Protein AF-B6W9I0-F1 (afdb_monomer)

Secondary structure (DSSP, 8-state):
-EEEEEEETTEEEES--TT----TTPEEEEE--HHHHHHHHHHHHTT-

Nearest PDB structures (foldseek):
  4xtt-assembly1_B  TM=8.383E-01  e=1.377E-01  Staphylococcus aureus 08BA02176
  7b5u-assembly1_B  TM=8.172E-01  e=2.739E-01  Streptococcus agalactiae
  7b5u-assembly1_A  TM=8.111E-01  e=3.606E-01  Streptococcus agalactiae
  4j91-assembly1_A-2  TM=8.121E-01  e=3.863E-01  Bacillus subtilis subsp. subtilis str. 168
  6s2j-assembly1_A  TM=8.191E-01  e=6.696E-01  Bacillus subtilis subsp. subtilis str. 168

Radius of gyration: 11.78 Å; Cα contacts (8 Å, |Δi|>4): 47; chains: 1; bounding box: 26×16×29 Å

InterPro domains:
  IPR006037 Regulator of K+ conductance, C-terminal [PF02080] (2-43)
  IPR006037 Regulator of K+ conductance, C-terminal [PS51202] (1-46)
  IPR036721 Regulator of K+ conductance, C-terminal domain superfamily [G3DSA:3.30.70.1450] (1-46)
  IPR036721 Regulator of K+ conductance, C-terminal domain superfamily [SSF116726] (2-44)

Solvent-accessible surface area (backbone atoms only — not comparable to full-atom values): 3113 Å² total; per-residue (Å²): 114,44,78,49,28,40,34,52,98,89,44,78,46,68,65,66,61,95,82,66,73,94,58,88,88,52,47,76,40,72,49,65,56,70,70,57,49,52,54,49,52,60,60,55,61,76,76,113

Sequence (48 aa):
MMVIAYKRDGELVINPDANWKIEKDDTLVLLGDSENSEKLQKEVDKYK

Mean predicted aligned error: 3.24 Å

Foldseek 3Di:
DDFQWKDDPNDIDGPDDPPDDDDPPIDTDDDDDPVVVVVVVVVVVVVD

Organism: NCBI:txid561177

Structure (mmCIF, N/CA/C/O backbone):
data_AF-B6W9I0-F1
#
_entry.id   AF-B6W9I0-F1
#
loop_
_atom_site.group_PDB
_atom_site.id
_atom_site.type_symbol
_atom_site.label_atom_id
_atom_site.label_alt_id
_atom_site.label_comp_id
_atom_site.label_asym_id
_atom_site.label_entity_id
_atom_site.label_seq_id
_atom_site.pdbx_PDB_ins_code
_atom_site.Cartn_x
_atom_site.Cartn_y
_atom_site.Cartn_z
_atom_site.occupancy
_atom_site.B_iso_or_equiv
_atom_site.auth_seq_id
_atom_site.auth_comp_id
_atom_site.auth_asym_id
_atom_site.auth_atom_id
_atom_site.pdbx_PDB_model_num
ATOM 1 N N . MET A 1 1 ? 7.343 2.779 7.218 1.00 82.38 1 MET A N 1
ATOM 2 C CA . MET A 1 1 ? 6.554 1.927 6.302 1.00 82.38 1 MET A CA 1
ATOM 3 C C . MET A 1 1 ? 6.909 2.296 4.869 1.00 82.38 1 MET A C 1
ATOM 5 O O . MET A 1 1 ? 7.112 3.476 4.613 1.00 82.38 1 MET A O 1
ATOM 9 N N . MET A 1 2 ? 7.051 1.321 3.975 1.00 88.44 2 MET A N 1
ATOM 10 C CA . MET A 1 2 ? 7.581 1.493 2.616 1.00 88.44 2 MET A CA 1
ATOM 11 C C . MET A 1 2 ? 6.703 0.746 1.611 1.00 88.44 2 MET A C 1
ATOM 13 O O . MET A 1 2 ? 6.340 -0.398 1.874 1.00 88.44 2 MET A O 1
ATOM 17 N N . VAL A 1 3 ? 6.379 1.362 0.470 1.00 91.81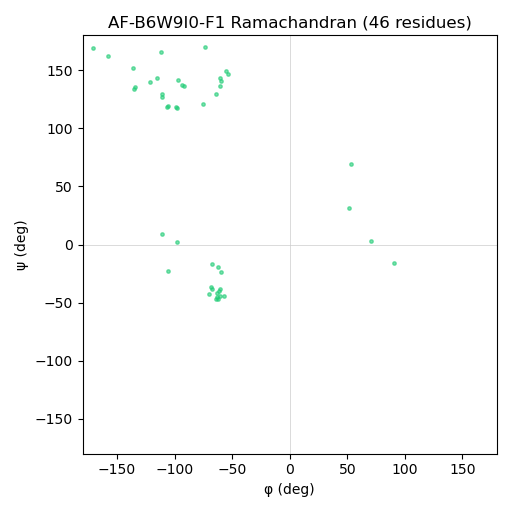 3 VAL A N 1
ATOM 18 C CA . VAL A 1 3 ? 5.717 0.668 -0.650 1.00 91.81 3 VAL A CA 1
ATOM 19 C C . VAL A 1 3 ? 6.750 -0.204 -1.348 1.00 91.81 3 VAL A C 1
ATOM 21 O O . VAL A 1 3 ? 7.763 0.303 -1.820 1.00 91.81 3 VAL A O 1
ATOM 24 N N . ILE A 1 4 ? 6.498 -1.509 -1.398 1.00 94.25 4 ILE A N 1
ATOM 25 C CA . ILE A 1 4 ? 7.387 -2.478 -2.056 1.00 94.25 4 ILE A CA 1
ATOM 26 C C . ILE A 1 4 ? 6.826 -2.963 -3.392 1.00 94.25 4 ILE A C 1
ATOM 28 O O . ILE A 1 4 ? 7.578 -3.410 -4.256 1.00 94.25 4 ILE A O 1
ATOM 32 N N . ALA A 1 5 ? 5.510 -2.867 -3.569 1.00 95.94 5 ALA A N 1
ATOM 33 C CA . ALA A 1 5 ? 4.831 -3.198 -4.809 1.00 95.94 5 ALA A CA 1
ATOM 34 C C . ALA A 1 5 ? 3.470 -2.500 -4.881 1.00 95.94 5 ALA A C 1
ATOM 36 O O . ALA A 1 5 ? 2.907 -2.095 -3.859 1.00 95.94 5 ALA A O 1
ATOM 37 N N . TYR A 1 6 ? 2.922 -2.415 -6.085 1.00 96.44 6 TYR A N 1
ATOM 38 C CA . TYR A 1 6 ? 1.530 -2.052 -6.310 1.00 96.44 6 TYR A CA 1
ATOM 39 C C . TYR A 1 6 ? 0.918 -2.972 -7.363 1.00 96.44 6 TYR A C 1
ATOM 41 O O . TYR A 1 6 ? 1.621 -3.507 -8.223 1.00 96.44 6 TYR A O 1
ATOM 49 N N . LYS A 1 7 ? -0.394 -3.175 -7.274 1.00 96.94 7 LYS A N 1
ATOM 50 C CA . LYS A 1 7 ? -1.176 -3.871 -8.287 1.00 96.94 7 LYS A CA 1
ATOM 51 C C . LYS A 1 7 ? -2.097 -2.881 -8.987 1.00 96.94 7 LYS A C 1
ATOM 53 O O . LYS A 1 7 ? -2.888 -2.223 -8.310 1.00 96.94 7 LYS A O 1
ATOM 58 N N . ARG A 1 8 ? -2.019 -2.849 -10.317 1.00 96.12 8 ARG A N 1
ATOM 59 C CA . ARG A 1 8 ? -2.851 -2.029 -11.206 1.00 96.12 8 ARG A CA 1
ATOM 60 C C . ARG A 1 8 ? -3.315 -2.879 -12.378 1.00 96.12 8 ARG A C 1
ATOM 62 O O . ARG A 1 8 ? -2.530 -3.651 -12.913 1.00 96.12 8 ARG A O 1
ATOM 69 N N . ASP A 1 9 ? -4.599 -2.799 -12.719 1.00 94.56 9 ASP A N 1
ATOM 70 C CA . ASP A 1 9 ? -5.186 -3.517 -13.864 1.00 94.56 9 ASP A CA 1
ATOM 71 C C . ASP A 1 9 ? -4.882 -5.028 -13.906 1.00 94.56 9 ASP A C 1
ATOM 73 O O . ASP A 1 9 ? -4.794 -5.651 -14.959 1.00 94.56 9 ASP A O 1
ATOM 77 N N . GLY A 1 10 ? -4.732 -5.649 -12.731 1.00 94.19 10 GLY A N 1
ATOM 78 C CA . GLY A 1 10 ? -4.411 -7.073 -12.610 1.00 94.19 10 GLY A CA 1
ATOM 79 C C . GLY A 1 10 ? -2.915 -7.393 -12.550 1.00 94.19 10 GLY A C 1
ATOM 80 O O . GLY A 1 10 ? -2.571 -8.475 -12.071 1.00 94.19 10 GLY A O 1
ATOM 81 N N . GLU A 1 11 ? -2.041 -6.461 -12.922 1.00 96.31 11 GLU A N 1
ATOM 82 C CA . GLU A 1 11 ? -0.590 -6.637 -12.939 1.00 96.31 11 GLU A CA 1
ATOM 83 C C . GLU A 1 11 ? 0.054 -6.194 -11.626 1.00 96.31 11 GLU A C 1
ATOM 85 O O . GLU A 1 11 ? -0.289 -5.152 -11.071 1.00 96.31 11 GLU A O 1
ATOM 90 N N . LEU A 1 12 ? 0.994 -6.997 -11.121 1.00 96.00 12 LEU A N 1
ATOM 91 C CA . LEU A 1 12 ? 1.781 -6.681 -9.931 1.00 96.00 12 LEU A CA 1
ATOM 92 C C . LEU A 1 12 ? 3.144 -6.126 -10.351 1.00 96.00 12 LEU A C 1
ATOM 94 O O . LEU A 1 12 ? 3.944 -6.843 -10.951 1.00 96.00 12 LEU A O 1
ATOM 98 N N . VAL A 1 13 ? 3.434 -4.886 -9.966 1.00 96.19 13 VAL A N 1
ATOM 99 C CA . VAL A 1 13 ? 4.726 -4.233 -10.198 1.00 96.19 13 VAL A CA 1
ATOM 100 C C . VAL A 1 13 ? 5.492 -4.160 -8.882 1.00 96.19 13 VAL A C 1
ATOM 102 O O . VAL A 1 13 ? 5.042 -3.537 -7.920 1.00 96.19 13 VAL A O 1
ATOM 105 N N . ILE A 1 14 ? 6.655 -4.810 -8.838 1.00 95.44 14 ILE A N 1
ATOM 106 C CA . ILE A 1 14 ? 7.552 -4.855 -7.675 1.00 95.44 14 ILE A CA 1
ATOM 107 C C . ILE A 1 14 ? 8.649 -3.805 -7.852 1.00 95.44 14 ILE A C 1
ATOM 109 O O . ILE A 1 14 ? 9.154 -3.644 -8.960 1.00 95.44 14 ILE A O 1
ATOM 113 N N . ASN A 1 15 ? 9.045 -3.136 -6.763 1.00 92.94 15 ASN A N 1
ATOM 114 C CA . ASN A 1 15 ? 9.999 -2.022 -6.765 1.00 92.94 15 ASN A CA 1
ATOM 115 C C . ASN A 1 15 ? 9.578 -0.918 -7.751 1.00 92.94 15 ASN A C 1
ATOM 117 O O . ASN A 1 15 ? 10.224 -0.74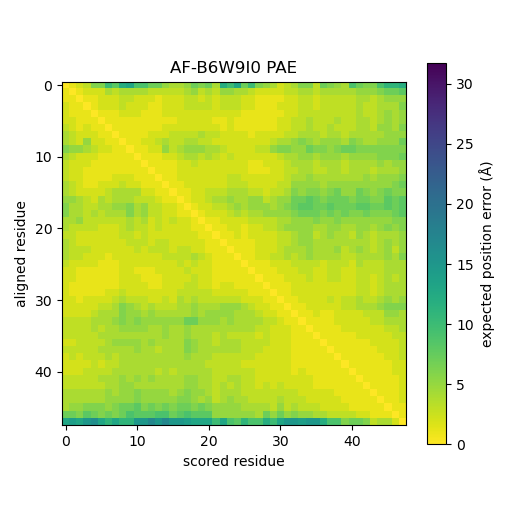2 -8.787 1.00 92.94 15 ASN A O 1
ATOM 121 N N . PRO A 1 16 ? 8.479 -0.195 -7.453 1.00 90.19 16 PRO A N 1
ATOM 122 C CA . PRO A 1 16 ? 8.027 0.909 -8.292 1.00 90.19 16 PRO A CA 1
ATOM 123 C C . PRO A 1 16 ? 9.143 1.930 -8.538 1.00 90.19 16 PRO 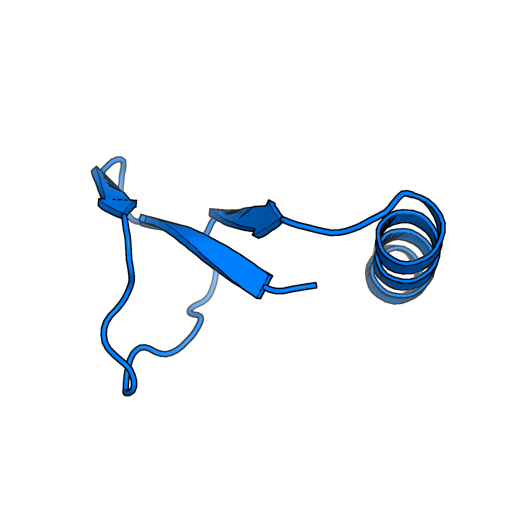A C 1
ATOM 125 O O . PRO A 1 16 ? 9.977 2.178 -7.664 1.00 90.19 16 PRO A O 1
ATOM 128 N N . ASP A 1 17 ? 9.124 2.545 -9.722 1.00 92.06 17 ASP A N 1
ATOM 129 C CA . ASP A 1 17 ? 10.019 3.657 -10.050 1.00 92.06 17 ASP A CA 1
ATOM 130 C C . ASP A 1 17 ? 9.881 4.796 -9.026 1.00 92.06 17 ASP A C 1
ATOM 132 O O . ASP A 1 17 ? 8.798 5.038 -8.491 1.00 92.06 17 ASP A O 1
ATOM 136 N N . ALA A 1 18 ? 10.962 5.541 -8.786 1.00 87.31 18 ALA A N 1
ATOM 137 C CA . ALA A 1 18 ? 10.964 6.651 -7.832 1.00 87.31 18 ALA A CA 1
ATOM 138 C C . ALA A 1 18 ? 9.944 7.759 -8.172 1.00 87.31 18 ALA A C 1
ATOM 140 O O . ALA A 1 18 ? 9.523 8.495 -7.280 1.00 87.31 18 ALA A O 1
ATOM 141 N N . ASN A 1 19 ? 9.538 7.878 -9.440 1.00 91.12 19 ASN A N 1
ATOM 142 C CA . ASN A 1 19 ? 8.555 8.855 -9.909 1.00 91.12 19 ASN A CA 1
ATOM 143 C C . ASN A 1 19 ? 7.138 8.281 -10.036 1.00 91.12 19 ASN A C 1
ATOM 145 O O . ASN A 1 19 ? 6.234 8.993 -10.488 1.00 91.12 19 ASN A O 1
ATOM 149 N N . TRP A 1 20 ? 6.933 7.010 -9.682 1.00 91.94 20 TRP A N 1
ATOM 150 C CA . TRP A 1 20 ? 5.609 6.404 -9.697 1.00 91.94 20 TRP A CA 1
ATOM 151 C C . TRP A 1 20 ? 4.665 7.142 -8.739 1.00 91.94 20 TRP A C 1
ATOM 153 O O . TRP A 1 20 ? 5.050 7.603 -7.661 1.00 91.94 20 TRP A O 1
ATOM 163 N N . LYS A 1 21 ? 3.403 7.255 -9.155 1.00 94.25 21 LYS A N 1
ATOM 164 C CA . LYS A 1 21 ? 2.340 7.898 -8.390 1.00 94.25 21 LYS A CA 1
ATOM 165 C C . LYS A 1 21 ? 1.217 6.906 -8.146 1.00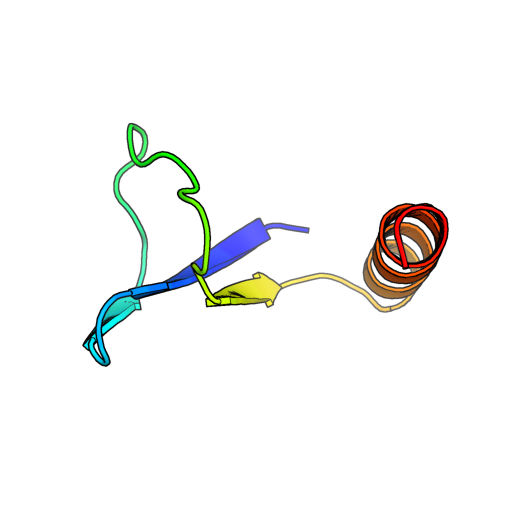 94.25 21 LYS A C 1
ATOM 167 O O . LYS A 1 21 ? 0.835 6.161 -9.048 1.00 94.25 21 LYS A O 1
ATOM 172 N N . ILE A 1 22 ? 0.673 6.969 -6.935 1.00 93.25 22 ILE A N 1
ATOM 173 C CA . ILE A 1 22 ? -0.537 6.244 -6.556 1.00 93.25 22 ILE A CA 1
ATOM 174 C C . ILE A 1 22 ? -1.692 6.774 -7.403 1.00 93.25 22 ILE A C 1
ATOM 176 O O . ILE A 1 22 ? -1.914 7.987 -7.470 1.00 93.25 22 ILE A O 1
ATOM 180 N N . GLU A 1 23 ? -2.432 5.865 -8.020 1.00 95.12 23 GLU A N 1
ATOM 181 C CA . GLU A 1 23 ? -3.660 6.163 -8.744 1.00 95.12 23 GLU A CA 1
ATOM 182 C C . GLU A 1 23 ? -4.870 5.570 -8.027 1.00 95.12 23 GLU A C 1
ATOM 184 O O . GLU A 1 23 ? -4.761 4.769 -7.094 1.00 95.12 23 GLU A O 1
ATOM 189 N N . LYS A 1 24 ? -6.056 6.023 -8.438 1.00 93.25 24 LYS A N 1
ATOM 190 C CA . LYS A 1 24 ? -7.303 5.477 -7.918 1.00 93.25 24 LYS A CA 1
ATOM 191 C C . LYS A 1 24 ? -7.362 3.979 -8.237 1.00 93.25 24 LYS A C 1
ATOM 193 O O . LYS A 1 24 ? -6.969 3.570 -9.322 1.00 93.25 24 LYS A O 1
ATOM 198 N N . ASP A 1 25 ? -7.872 3.200 -7.287 1.00 93.56 25 ASP A N 1
ATOM 199 C CA . ASP A 1 25 ? -8.072 1.749 -7.394 1.00 93.56 25 ASP A CA 1
ATOM 200 C C . ASP A 1 25 ? -6.776 0.903 -7.386 1.00 93.56 25 ASP A C 1
ATOM 202 O O . ASP A 1 25 ? -6.845 -0.329 -7.408 1.00 93.56 25 ASP A O 1
ATOM 206 N N . ASP A 1 26 ? -5.601 1.528 -7.232 1.00 94.69 26 ASP A N 1
ATOM 207 C CA . ASP A 1 26 ? -4.358 0.806 -6.952 1.00 94.69 26 ASP A CA 1
ATOM 208 C C . ASP A 1 26 ? -4.458 0.028 -5.633 1.00 94.69 26 ASP A C 1
ATOM 210 O O . ASP A 1 26 ? -4.871 0.548 -4.592 1.00 94.69 26 ASP A O 1
ATOM 214 N N . THR A 1 27 ? -3.979 -1.216 -5.640 1.00 95.62 27 THR A N 1
ATOM 215 C CA . THR A 1 27 ? -3.721 -1.956 -4.398 1.00 95.62 27 THR A CA 1
ATOM 216 C C . THR A 1 27 ? -2.244 -1.858 -4.050 1.00 95.62 27 THR A C 1
ATOM 218 O O . THR A 1 27 ? -1.396 -2.341 -4.798 1.00 95.62 27 THR A O 1
ATOM 221 N N . LEU A 1 28 ? -1.924 -1.259 -2.903 1.00 94.94 28 LEU A N 1
ATOM 222 C CA . LEU A 1 28 ? -0.543 -1.088 -2.450 1.00 94.94 28 LEU A CA 1
ATOM 223 C C . LEU A 1 28 ? -0.109 -2.229 -1.532 1.00 94.94 28 LEU A C 1
ATOM 225 O O . LEU A 1 28 ? -0.840 -2.619 -0.622 1.00 94.94 28 LEU A O 1
ATOM 229 N N . VAL A 1 29 ? 1.114 -2.717 -1.731 1.00 94.50 29 VAL A N 1
ATOM 230 C CA . VAL A 1 29 ? 1.778 -3.657 -0.825 1.00 94.50 29 VAL A CA 1
ATOM 231 C C . VAL A 1 29 ? 2.852 -2.898 -0.056 1.00 94.50 29 VAL A C 1
ATOM 233 O O . VAL A 1 29 ? 3.786 -2.335 -0.636 1.00 94.50 29 VAL A O 1
ATOM 236 N N . LEU A 1 30 ? 2.706 -2.881 1.265 1.00 93.56 30 LEU A N 1
ATOM 237 C CA . LEU A 1 30 ? 3.530 -2.104 2.182 1.00 93.56 30 LEU A CA 1
ATOM 238 C C . LEU A 1 30 ? 4.332 -3.028 3.101 1.00 93.56 30 LEU A C 1
ATOM 240 O O . LEU A 1 30 ? 3.822 -4.042 3.569 1.00 93.56 30 LEU A O 1
ATOM 244 N N . LEU A 1 31 ? 5.564 -2.633 3.414 1.00 93.06 31 LEU A N 1
ATOM 245 C CA . LEU A 1 31 ? 6.391 -3.240 4.453 1.00 93.06 31 LEU A CA 1
ATOM 246 C C . LEU A 1 31 ? 6.565 -2.256 5.618 1.00 93.06 31 LEU A C 1
ATOM 248 O O . LEU A 1 31 ? 6.940 -1.094 5.425 1.00 93.06 31 LEU A O 1
ATOM 252 N N . GLY A 1 32 ? 6.314 -2.711 6.839 1.00 91.88 32 GLY A N 1
ATOM 253 C CA . GLY A 1 32 ? 6.478 -1.928 8.061 1.00 91.88 32 GLY A CA 1
ATOM 254 C C . GLY A 1 32 ? 6.331 -2.794 9.307 1.00 91.88 32 GLY A C 1
ATOM 255 O O . GLY A 1 32 ? 5.928 -3.951 9.215 1.00 91.88 32 GLY A O 1
ATOM 256 N N . ASP A 1 33 ? 6.675 -2.231 10.462 1.00 96.00 33 ASP A N 1
ATOM 257 C CA . ASP A 1 33 ? 6.377 -2.836 11.762 1.00 96.00 33 ASP A CA 1
ATOM 258 C C . ASP A 1 33 ? 4.881 -2.727 12.118 1.00 96.00 33 ASP A C 1
ATOM 260 O O . ASP A 1 33 ? 4.096 -2.036 11.456 1.00 96.00 33 ASP A O 1
ATOM 264 N N . SER A 1 34 ? 4.485 -3.432 13.179 1.00 94.06 34 SER A N 1
ATOM 265 C CA . SER A 1 34 ? 3.103 -3.471 13.659 1.00 94.06 34 SER A CA 1
ATOM 266 C C . SER A 1 34 ? 2.587 -2.097 14.088 1.00 94.06 34 SER A C 1
ATOM 268 O O . SER A 1 34 ? 1.455 -1.751 13.765 1.00 94.06 34 SER A O 1
ATOM 270 N N . GLU A 1 35 ? 3.414 -1.285 14.752 1.00 94.94 35 GLU A N 1
ATOM 271 C CA . GLU A 1 35 ? 3.013 0.042 15.233 1.00 94.94 35 GLU A CA 1
ATOM 272 C C . GLU A 1 35 ? 2.660 0.981 14.068 1.00 94.94 35 GLU A C 1
ATOM 274 O O . GLU A 1 35 ? 1.632 1.661 14.083 1.00 94.94 35 GLU A O 1
ATOM 279 N N . ASN A 1 36 ? 3.491 1.002 13.025 1.00 93.81 36 ASN A N 1
ATOM 280 C CA . ASN A 1 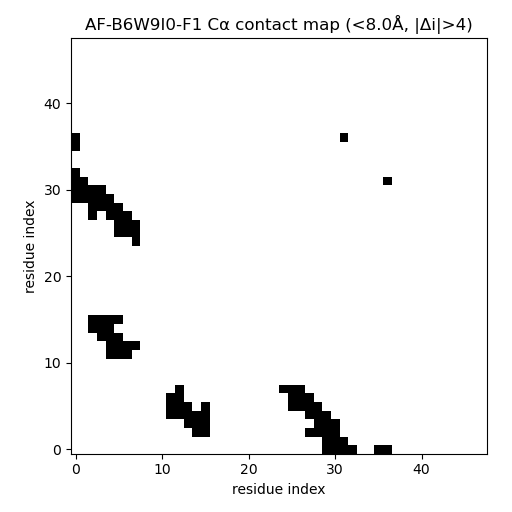36 ? 3.262 1.801 11.827 1.00 93.81 36 ASN A CA 1
ATOM 281 C C . ASN A 1 36 ? 2.064 1.294 11.015 1.00 93.81 36 ASN A C 1
ATOM 283 O O . ASN A 1 36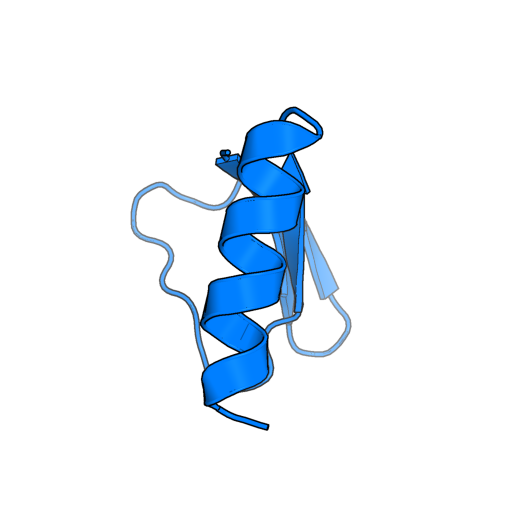 ? 1.313 2.109 10.475 1.00 93.81 36 ASN A O 1
ATOM 287 N N . SER A 1 37 ? 1.863 -0.026 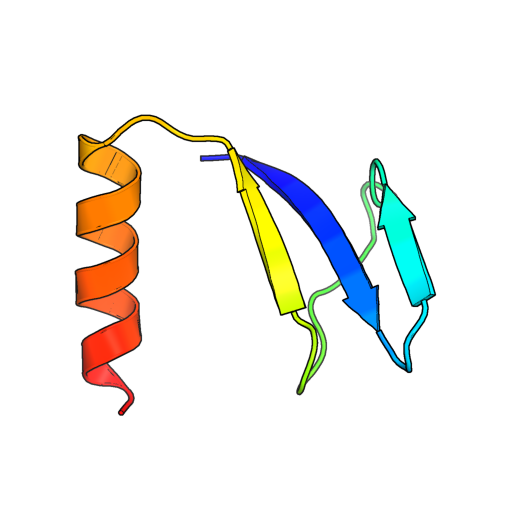10.960 1.00 92.25 37 SER A N 1
ATOM 288 C CA . SER A 1 37 ? 0.693 -0.638 10.321 1.00 92.25 37 SER A CA 1
ATOM 289 C C . SER A 1 37 ? -0.611 -0.221 11.014 1.00 92.25 37 SER A C 1
ATOM 291 O O . SER A 1 37 ? -1.546 0.244 10.361 1.00 92.25 37 SER A O 1
ATOM 293 N N . GLU A 1 38 ? -0.654 -0.276 12.349 1.00 94.62 38 GLU A N 1
ATOM 294 C CA . GLU A 1 38 ? -1.821 0.146 13.132 1.00 94.62 38 GLU A CA 1
ATOM 295 C C . GLU A 1 38 ? -2.138 1.635 12.965 1.00 94.62 38 GLU A C 1
ATOM 297 O O . GLU A 1 38 ? -3.306 2.012 12.838 1.00 94.62 38 GLU A O 1
ATOM 302 N N . LYS A 1 39 ? -1.109 2.494 12.958 1.00 95.38 39 LYS A N 1
ATOM 303 C CA . LYS A 1 39 ? -1.281 3.934 12.719 1.00 95.38 39 LYS A CA 1
ATOM 304 C C . LYS A 1 39 ? -1.892 4.191 11.344 1.00 95.38 39 LYS A C 1
ATOM 306 O O . LYS A 1 39 ? -2.830 4.977 11.247 1.00 95.38 39 LYS A O 1
ATOM 311 N N . LEU A 1 40 ? -1.414 3.508 10.303 1.00 93.12 40 LEU A N 1
ATOM 312 C CA . LEU A 1 40 ? -1.971 3.661 8.959 1.00 93.12 40 LEU A CA 1
ATOM 313 C C . LEU A 1 40 ? -3.416 3.187 8.883 1.00 93.12 40 LEU A C 1
ATOM 315 O O . LEU A 1 40 ? -4.250 3.903 8.334 1.00 93.12 40 LEU A O 1
ATOM 319 N N . GLN A 1 41 ? -3.720 2.012 9.437 1.00 92.06 41 GLN A N 1
ATOM 320 C CA . GLN A 1 41 ? -5.077 1.478 9.405 1.00 92.06 41 GLN A CA 1
ATOM 321 C C . GLN A 1 41 ? -6.066 2.458 10.049 1.00 92.06 41 GLN A C 1
ATOM 323 O O . GLN A 1 41 ? -7.099 2.763 9.455 1.00 92.06 41 GLN A O 1
ATOM 328 N N . LYS A 1 42 ? -5.701 3.035 11.203 1.00 95.81 42 LYS A N 1
ATOM 329 C CA . LYS A 1 42 ? -6.502 4.064 11.884 1.00 95.81 42 LYS A CA 1
ATOM 330 C C . LYS A 1 42 ? -6.717 5.318 11.039 1.00 95.81 42 LYS A C 1
ATOM 332 O O . LYS A 1 42 ? -7.794 5.898 11.108 1.00 95.81 42 LYS A O 1
ATOM 337 N N . GLU A 1 43 ? -5.718 5.766 10.279 1.00 94.69 43 GLU A N 1
ATOM 338 C CA . GLU A 1 43 ? -5.872 6.930 9.394 1.00 94.69 43 GLU A CA 1
ATOM 339 C C . GLU A 1 43 ? -6.789 6.632 8.203 1.00 94.69 43 GLU A C 1
ATOM 341 O O . GLU A 1 43 ? -7.649 7.449 7.883 1.00 94.69 43 GLU A O 1
ATOM 346 N N . VAL A 1 44 ? -6.654 5.457 7.580 1.00 90.94 44 VAL A N 1
ATOM 347 C CA . VAL A 1 44 ? -7.489 5.044 6.438 1.00 90.94 44 VAL A CA 1
ATOM 348 C C . VAL A 1 44 ? -8.945 4.829 6.858 1.00 90.94 44 VAL A C 1
ATOM 350 O O . V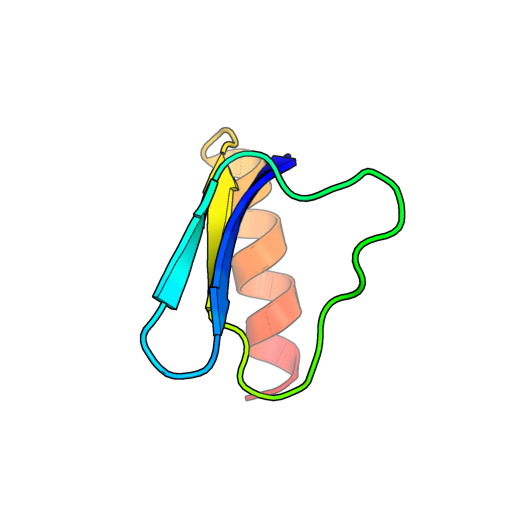AL A 1 44 ? -9.856 5.222 6.132 1.00 90.94 44 VAL A O 1
ATOM 353 N N . ASP A 1 45 ? -9.183 4.26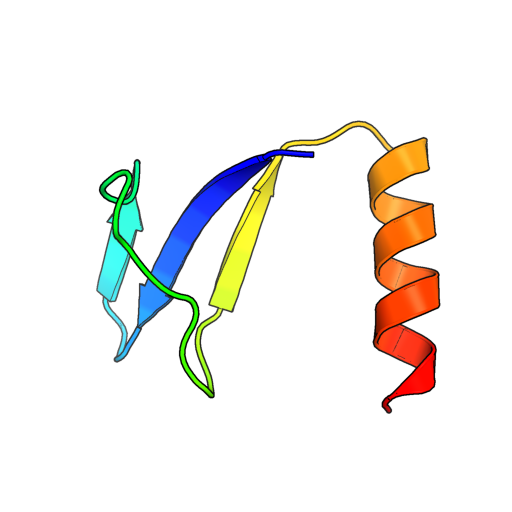9 8.046 1.00 94.06 45 ASP A N 1
ATOM 354 C CA . ASP A 1 45 ? -10.533 4.015 8.561 1.00 94.06 45 ASP A CA 1
ATOM 355 C C . ASP A 1 45 ? -11.366 5.295 8.759 1.00 94.06 45 ASP A C 1
ATOM 357 O O . ASP A 1 45 ? -12.590 5.214 8.776 1.00 94.06 45 ASP A O 1
ATOM 361 N N . LYS A 1 46 ? -10.742 6.481 8.842 1.00 95.75 46 LYS A N 1
ATOM 362 C CA . LYS A 1 46 ? -11.457 7.773 8.912 1.00 95.75 46 LYS A CA 1
ATOM 363 C C . LYS A 1 46 ? -12.210 8.129 7.627 1.00 95.75 46 LYS A C 1
ATOM 365 O O . LYS A 1 46 ? -13.035 9.038 7.653 1.00 95.75 46 LYS A O 1
ATOM 370 N N . TYR A 1 47 ? -11.887 7.467 6.517 1.00 87.62 47 TYR A N 1
ATOM 371 C CA . TYR A 1 47 ? -12.432 7.745 5.186 1.00 87.62 47 TYR A CA 1
ATOM 372 C C . TYR A 1 47 ? -13.349 6.626 4.664 1.00 87.62 47 TYR A C 1
ATOM 374 O O . TYR A 1 47 ? -13.715 6.651 3.489 1.00 87.62 47 TYR A O 1
ATOM 382 N N . LYS A 1 48 ? -13.689 5.644 5.510 1.00 76.12 48 LYS A N 1
ATOM 383 C CA . LYS A 1 48 ? -14.710 4.624 5.229 1.00 76.12 48 LYS A CA 1
ATOM 384 C C . LYS A 1 48 ? -16.106 5.154 5.539 1.00 76.12 48 LYS A C 1
ATOM 386 O O . LYS A 1 48 ? -17.026 4.793 4.774 1.00 76.12 48 LYS A O 1
#

pLDDT: mean 93.11, std 3.69, range [76.12, 96.94]